Protein AF-G4VXL5-F1 (afdb_monomer_lite)

Structure (mmCIF, N/CA/C/O backbone):
data_AF-G4VXL5-F1
#
_entry.id   AF-G4VXL5-F1
#
loop_
_atom_site.group_PDB
_atom_site.id
_atom_site.type_symbol
_atom_site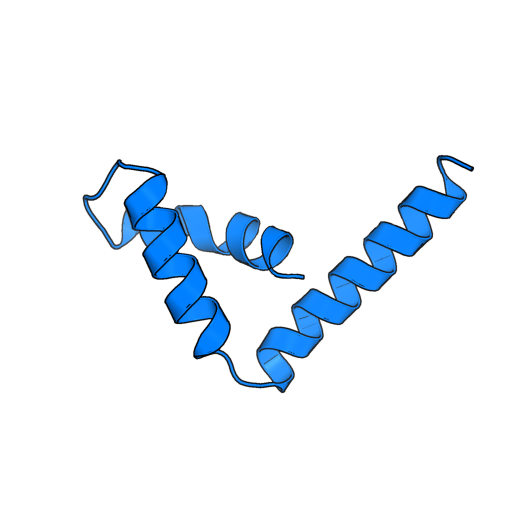.label_atom_id
_atom_site.label_alt_id
_atom_site.label_comp_id
_atom_site.label_asym_id
_atom_site.label_entity_id
_atom_site.label_seq_id
_atom_site.pdbx_PDB_ins_code
_atom_site.Cartn_x
_atom_site.Cartn_y
_atom_site.Cartn_z
_atom_site.occupancy
_atom_site.B_iso_or_equiv
_atom_site.auth_seq_id
_atom_site.auth_comp_id
_atom_site.auth_asym_id
_atom_site.auth_atom_id
_atom_site.pdbx_PDB_model_num
ATOM 1 N N . ALA A 1 1 ? 4.713 0.217 -3.237 1.00 88.50 1 ALA A N 1
ATOM 2 C CA . ALA A 1 1 ? 4.217 -0.751 -2.239 1.00 88.50 1 ALA A CA 1
ATOM 3 C C . ALA A 1 1 ? 2.889 -0.295 -1.638 1.00 88.50 1 ALA A C 1
ATOM 5 O O . ALA A 1 1 ? 1.875 -0.901 -1.954 1.00 88.50 1 ALA A O 1
ATOM 6 N N . PHE A 1 2 ? 2.854 0.812 -0.881 1.00 91.44 2 PHE A N 1
ATOM 7 C CA . PHE A 1 2 ? 1.629 1.288 -0.214 1.00 91.44 2 PHE A CA 1
ATOM 8 C C . PHE A 1 2 ? 0.423 1.489 -1.147 1.00 91.44 2 PHE A C 1
ATOM 10 O O . PHE A 1 2 ? -0.682 1.094 -0.799 1.00 91.44 2 PHE A O 1
ATOM 17 N N . MET A 1 3 ? 0.620 2.017 -2.361 1.00 93.44 3 MET A N 1
ATOM 18 C CA . MET A 1 3 ? -0.480 2.204 -3.323 1.00 93.44 3 MET A CA 1
ATOM 19 C C . MET A 1 3 ? -1.181 0.893 -3.717 1.00 93.44 3 MET A C 1
ATOM 21 O O . MET A 1 3 ? -2.393 0.889 -3.914 1.00 93.44 3 MET A O 1
ATOM 25 N N . LEU A 1 4 ? -0.452 -0.227 -3.779 1.00 93.75 4 LEU A N 1
ATOM 26 C CA . LEU A 1 4 ? -1.030 -1.545 -4.067 1.00 93.75 4 LEU A CA 1
ATOM 27 C C . LEU A 1 4 ? -1.854 -2.059 -2.890 1.00 93.75 4 LEU A C 1
ATOM 29 O O . LEU A 1 4 ? -2.985 -2.498 -3.071 1.00 93.75 4 LEU A O 1
ATOM 33 N N . TYR A 1 5 ? -1.317 -1.922 -1.679 1.00 93.25 5 TYR A N 1
ATOM 34 C CA . TYR A 1 5 ? -2.050 -2.223 -0.455 1.00 93.25 5 TYR A CA 1
ATOM 35 C C . TYR A 1 5 ? -3.328 -1.384 -0.335 1.00 93.25 5 TYR A C 1
ATOM 37 O O . TYR A 1 5 ? -4.403 -1.915 -0.065 1.00 93.25 5 TYR A O 1
ATOM 45 N N . MET A 1 6 ? -3.230 -0.079 -0.599 1.00 93.44 6 MET A N 1
ATOM 46 C CA . MET A 1 6 ? -4.368 0.832 -0.593 1.00 93.44 6 MET A CA 1
ATOM 47 C C . MET A 1 6 ? -5.423 0.394 -1.610 1.00 93.44 6 MET A C 1
ATOM 49 O O . MET A 1 6 ? -6.594 0.300 -1.255 1.00 93.44 6 MET A O 1
ATOM 53 N N . LYS A 1 7 ? -5.025 0.079 -2.849 1.00 91.50 7 LYS A N 1
ATOM 54 C CA . LYS A 1 7 ? -5.942 -0.390 -3.898 1.00 91.50 7 LYS A CA 1
ATOM 55 C C . LYS A 1 7 ? -6.707 -1.646 -3.470 1.00 91.50 7 LYS A C 1
ATOM 57 O O . LYS A 1 7 ? -7.911 -1.716 -3.695 1.00 91.50 7 LYS A O 1
ATOM 62 N N . GLU A 1 8 ? -6.037 -2.601 -2.825 1.00 92.75 8 GLU A N 1
ATOM 63 C CA . GLU A 1 8 ? -6.669 -3.838 -2.352 1.00 92.75 8 GLU A CA 1
ATOM 64 C C . GLU A 1 8 ? -7.563 -3.611 -1.114 1.00 92.75 8 GLU A C 1
ATOM 66 O O . GLU A 1 8 ? -8.659 -4.168 -1.025 1.00 92.75 8 GLU A O 1
ATOM 71 N N . MET A 1 9 ? -7.125 -2.803 -0.143 1.00 93.06 9 MET A N 1
ATOM 72 C CA . MET A 1 9 ? -7.801 -2.671 1.156 1.00 93.06 9 MET A CA 1
ATOM 73 C C . MET A 1 9 ? -8.845 -1.557 1.221 1.00 93.06 9 MET A C 1
ATOM 75 O O . MET A 1 9 ? -9.698 -1.590 2.107 1.00 93.06 9 MET A O 1
ATOM 79 N N . ARG A 1 10 ? -8.825 -0.581 0.306 1.00 90.62 10 ARG A N 1
ATOM 80 C CA . ARG A 1 10 ? -9.741 0.571 0.347 1.00 90.62 10 ARG A CA 1
ATOM 81 C C . ARG A 1 10 ? -11.203 0.144 0.355 1.00 90.62 10 ARG A C 1
ATOM 83 O O . ARG A 1 10 ? -11.961 0.653 1.169 1.00 90.62 10 ARG A O 1
ATOM 90 N N . ALA A 1 11 ? -11.584 -0.814 -0.489 1.00 89.56 11 ALA A N 1
ATOM 91 C CA . ALA A 1 11 ? -12.956 -1.322 -0.525 1.00 89.56 11 ALA A CA 1
ATOM 92 C C . ALA A 1 11 ? -13.368 -1.982 0.803 1.00 89.56 11 ALA A C 1
ATOM 94 O O . ALA A 1 11 ? -14.487 -1.780 1.261 1.00 89.56 11 ALA A O 1
ATOM 95 N N . LYS A 1 12 ? -12.447 -2.705 1.456 1.00 90.94 12 LYS A N 1
ATOM 96 C CA . LYS A 1 12 ? -12.697 -3.336 2.761 1.00 90.94 12 LYS A CA 1
ATOM 97 C C . LYS A 1 12 ? -12.873 -2.295 3.863 1.00 90.94 12 LYS A C 1
ATOM 99 O O . LYS A 1 12 ? -13.838 -2.362 4.609 1.00 90.94 12 LYS A O 1
ATOM 104 N N . VAL A 1 13 ? -12.003 -1.285 3.911 1.00 88.94 13 VAL A N 1
ATOM 105 C CA . VAL A 1 13 ? -12.107 -0.190 4.893 1.00 88.94 13 VAL A CA 1
ATOM 106 C C . VAL A 1 13 ? -13.383 0.633 4.689 1.00 88.94 13 VAL A C 1
ATOM 108 O O . VAL A 1 13 ? -14.013 1.017 5.665 1.00 88.94 13 VAL A O 1
ATOM 111 N N . VAL A 1 14 ? -13.803 0.861 3.441 1.00 89.00 14 VAL A N 1
ATOM 112 C CA . VAL A 1 14 ? -15.084 1.523 3.127 1.00 89.00 14 VAL A CA 1
ATOM 113 C C . VAL A 1 14 ? -16.289 0.672 3.540 1.00 89.00 14 VAL A C 1
ATOM 115 O O . VAL A 1 14 ? -17.317 1.220 3.914 1.00 89.00 14 VAL A O 1
ATOM 118 N N . ALA A 1 15 ? -16.189 -0.656 3.477 1.00 88.06 15 ALA A N 1
ATOM 119 C CA . ALA A 1 15 ? -17.258 -1.539 3.938 1.00 88.06 15 ALA A CA 1
ATOM 120 C C . ALA A 1 15 ? -17.321 -1.628 5.476 1.00 88.06 15 ALA A C 1
ATOM 122 O O . ALA A 1 15 ? -18.406 -1.688 6.044 1.00 88.06 15 ALA A O 1
ATOM 123 N N . GLU A 1 16 ? -16.166 -1.616 6.148 1.00 85.69 16 GLU A N 1
ATOM 124 C CA . GLU A 1 16 ? -16.044 -1.675 7.613 1.00 85.69 16 GLU A CA 1
ATOM 125 C C . GLU A 1 16 ? -16.415 -0.352 8.302 1.00 85.69 16 GLU A C 1
ATOM 127 O O . GLU A 1 16 ? -16.762 -0.343 9.482 1.00 85.69 16 GLU A O 1
ATOM 132 N N . CYS A 1 17 ? -16.309 0.780 7.602 1.00 78.12 17 CYS A N 1
ATOM 133 C CA . CYS A 1 17 ? -16.527 2.107 8.167 1.00 78.12 17 CYS A CA 1
ATOM 134 C C . CYS A 1 17 ? -17.550 2.886 7.335 1.00 78.12 17 CYS A C 1
ATOM 136 O O . CYS A 1 17 ? -17.396 3.039 6.131 1.00 78.12 17 CYS A O 1
ATOM 138 N N . THR A 1 18 ? -18.538 3.509 7.978 1.00 78.62 18 THR A N 1
ATOM 139 C CA . THR A 1 18 ? -19.515 4.401 7.314 1.00 78.62 18 THR A CA 1
ATOM 140 C C . THR A 1 18 ? -18.907 5.711 6.790 1.00 78.62 18 THR A C 1
ATOM 142 O O . THR A 1 18 ? -19.602 6.522 6.175 1.00 78.62 18 THR A O 1
ATOM 145 N N . LEU A 1 19 ? -17.606 5.925 7.015 1.00 76.38 19 LEU A N 1
ATOM 146 C CA . LEU A 1 19 ? -16.852 7.081 6.551 1.00 76.38 19 LEU A CA 1
ATOM 147 C C . LEU A 1 19 ? -16.719 7.049 5.025 1.00 76.38 19 LEU A C 1
ATOM 149 O O . LEU A 1 19 ? -16.072 6.175 4.455 1.00 76.38 19 LEU A O 1
ATOM 153 N N . LYS A 1 20 ? -17.301 8.051 4.364 1.00 75.81 20 LYS A N 1
ATOM 154 C CA . LYS A 1 20 ? -17.215 8.226 2.903 1.00 75.81 20 LYS A CA 1
ATOM 155 C C . LYS A 1 20 ? -16.071 9.148 2.479 1.00 75.81 20 LYS A C 1
ATOM 157 O O . LYS A 1 20 ? -15.742 9.231 1.298 1.00 75.81 20 LYS A O 1
ATOM 162 N N . GLU A 1 21 ? -15.459 9.841 3.435 1.00 86.06 21 GLU A N 1
ATOM 163 C CA . GLU A 1 21 ? -14.402 10.810 3.168 1.00 86.06 21 GLU A CA 1
ATOM 164 C C . GLU A 1 21 ? -13.071 10.124 2.862 1.00 86.06 21 GLU A C 1
ATOM 166 O O . GLU A 1 21 ? -12.503 9.398 3.682 1.00 86.06 21 GLU A O 1
ATOM 171 N N . SER A 1 22 ? -12.525 10.402 1.675 1.00 86.62 22 SER A N 1
ATOM 172 C CA . SER A 1 22 ? -11.292 9.753 1.223 1.00 86.62 22 SER A CA 1
ATOM 173 C C . SER A 1 22 ? -10.080 10.093 2.094 1.00 86.62 22 SER A C 1
ATOM 175 O O . SER A 1 22 ? -9.174 9.268 2.205 1.00 86.62 22 SER A O 1
ATOM 177 N N . ALA A 1 23 ? -10.051 11.275 2.717 1.00 90.62 23 ALA A N 1
ATOM 178 C CA . ALA A 1 23 ? -8.976 11.661 3.627 1.00 90.62 23 ALA A CA 1
ATOM 179 C C . ALA A 1 23 ? -8.960 10.775 4.882 1.00 90.62 23 ALA A C 1
ATOM 181 O O . ALA A 1 23 ? -7.908 10.249 5.247 1.00 90.62 23 ALA A O 1
ATOM 182 N N . ALA A 1 24 ? -10.125 10.541 5.493 1.00 89.44 24 ALA A N 1
ATOM 183 C CA . ALA A 1 24 ? -10.258 9.670 6.657 1.00 89.44 24 ALA A CA 1
ATOM 184 C C . ALA A 1 24 ? -9.900 8.212 6.320 1.00 89.44 24 ALA A C 1
ATOM 186 O O . ALA A 1 24 ? -9.130 7.574 7.039 1.00 89.44 24 ALA A O 1
ATOM 187 N N . ILE A 1 25 ? -10.370 7.707 5.173 1.00 90.25 25 ILE A N 1
ATOM 188 C CA . ILE A 1 25 ? -10.033 6.358 4.691 1.00 90.25 25 ILE A CA 1
ATOM 189 C C . ILE A 1 25 ? -8.516 6.207 4.490 1.00 90.25 25 ILE A C 1
ATOM 191 O O . ILE A 1 25 ? -7.931 5.212 4.917 1.00 90.25 25 ILE A O 1
ATOM 195 N N . ASN A 1 26 ? -7.855 7.203 3.891 1.00 91.94 26 ASN A N 1
ATOM 196 C CA . ASN A 1 26 ? -6.408 7.167 3.671 1.00 91.94 26 ASN A CA 1
ATOM 197 C C . ASN A 1 26 ? -5.612 7.213 4.981 1.00 91.94 26 ASN A C 1
ATOM 199 O O . ASN A 1 26 ? -4.580 6.548 5.081 1.00 91.94 26 ASN A O 1
ATOM 203 N N . GLN A 1 27 ? -6.094 7.932 5.999 1.00 92.94 27 GLN A N 1
ATOM 204 C CA . GLN A 1 27 ? -5.482 7.910 7.3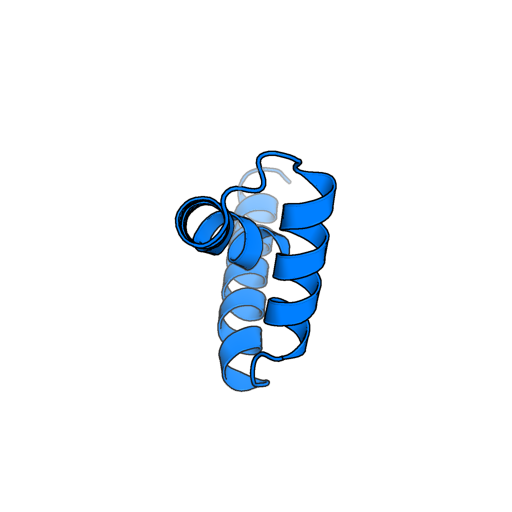29 1.00 92.94 27 GLN A CA 1
ATOM 205 C C . GLN A 1 27 ? -5.574 6.521 7.972 1.00 92.94 27 GLN A C 1
ATOM 207 O O . GLN A 1 27 ? -4.576 6.024 8.496 1.00 92.94 27 GLN A O 1
ATOM 212 N N . ILE A 1 28 ? -6.736 5.864 7.894 1.00 92.56 28 ILE A N 1
ATOM 213 C CA . ILE A 1 28 ? -6.920 4.498 8.408 1.00 92.56 28 ILE A CA 1
ATOM 214 C C . ILE A 1 28 ? -6.001 3.524 7.673 1.00 92.56 28 ILE A C 1
ATOM 216 O O . ILE A 1 28 ? -5.291 2.749 8.310 1.00 92.56 28 ILE A O 1
ATOM 220 N N . LEU A 1 29 ? -5.968 3.584 6.341 1.00 94.62 29 LEU A N 1
ATOM 221 C CA . LEU A 1 29 ? -5.111 2.720 5.529 1.00 94.62 29 LEU A CA 1
ATOM 222 C C . LEU A 1 29 ? -3.629 2.946 5.826 1.00 94.62 29 LEU A C 1
ATOM 224 O O . LEU A 1 29 ? -2.883 1.977 5.920 1.00 94.62 29 LEU A O 1
ATOM 228 N N . GLY A 1 30 ? -3.205 4.195 6.034 1.00 95.44 30 GLY A N 1
ATOM 229 C CA . GLY A 1 30 ? -1.841 4.511 6.453 1.00 95.44 30 GLY A CA 1
ATOM 230 C C . GLY A 1 30 ? -1.493 3.891 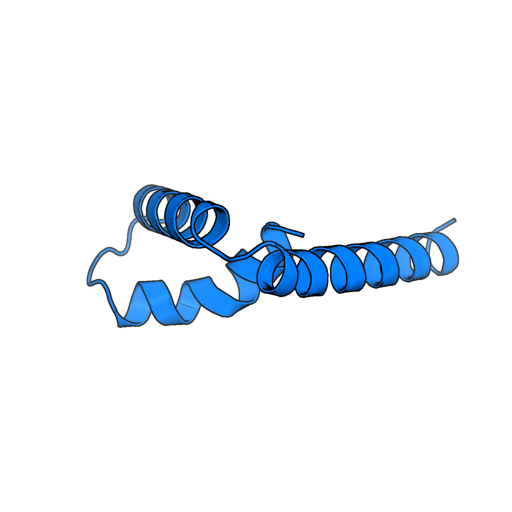7.806 1.00 95.44 30 GLY A C 1
ATOM 231 O O . GLY A 1 30 ? -0.423 3.310 7.959 1.00 95.44 30 GLY A O 1
ATOM 232 N N . ARG A 1 31 ? -2.408 3.943 8.782 1.00 95.31 31 ARG A N 1
ATOM 233 C CA . ARG A 1 31 ? -2.213 3.284 10.085 1.00 95.31 31 ARG A CA 1
ATOM 234 C C . ARG A 1 31 ? -2.153 1.763 9.949 1.00 95.31 31 ARG A C 1
ATOM 236 O O . ARG A 1 31 ? -1.201 1.168 10.445 1.00 95.31 31 ARG A O 1
ATOM 243 N N . LYS A 1 32 ? -3.111 1.152 9.236 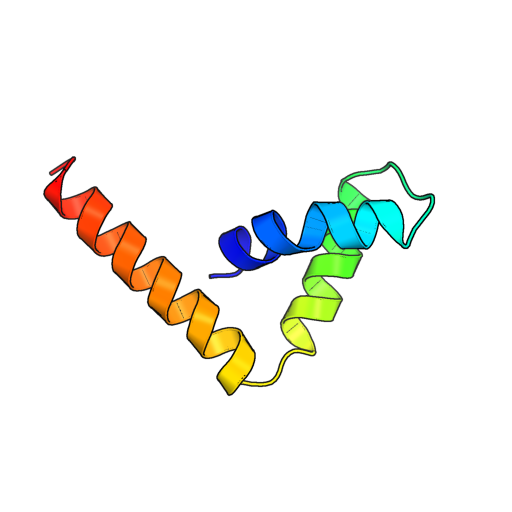1.00 94.44 32 LYS A N 1
ATOM 244 C CA . LYS A 1 32 ? -3.140 -0.303 9.012 1.00 94.44 32 LYS A CA 1
ATOM 245 C C . LYS A 1 32 ? -1.888 -0.787 8.267 1.00 94.44 32 LYS A C 1
ATOM 247 O O . LYS A 1 32 ? -1.362 -1.839 8.600 1.00 94.44 32 LYS A O 1
ATOM 252 N N . TRP A 1 33 ? -1.376 -0.009 7.311 1.00 96.31 33 TRP A N 1
ATOM 253 C CA . TRP A 1 33 ? -0.126 -0.308 6.607 1.00 96.31 33 TRP A CA 1
ATOM 254 C C . TRP A 1 33 ? 1.079 -0.341 7.549 1.00 96.31 33 TRP A C 1
ATOM 256 O O . TRP A 1 33 ? 1.846 -1.298 7.516 1.00 96.31 33 TRP A O 1
ATOM 266 N N . HIS A 1 34 ? 1.236 0.666 8.413 1.00 95.62 34 HIS A N 1
ATOM 267 C CA . HIS A 1 34 ? 2.346 0.699 9.369 1.00 95.62 34 HIS A CA 1
ATOM 268 C C . HIS A 1 34 ? 2.243 -0.380 10.453 1.00 95.62 34 HIS A C 1
ATOM 270 O O . HIS A 1 34 ? 3.269 -0.769 11.002 1.00 95.62 34 HIS A O 1
ATOM 276 N N . SER A 1 35 ? 1.036 -0.875 10.750 1.00 96.31 35 SER A N 1
ATOM 277 C CA . SER A 1 35 ? 0.844 -1.990 11.682 1.00 96.31 35 SER A CA 1
ATOM 278 C C . SER A 1 35 ? 1.080 -3.371 11.065 1.00 96.31 35 SER A C 1
ATOM 280 O O . SER A 1 35 ? 1.131 -4.344 11.809 1.00 96.31 35 SER A O 1
ATOM 282 N N . LEU A 1 36 ? 1.192 -3.484 9.735 1.00 95.69 36 LEU A N 1
ATOM 283 C CA . LEU A 1 36 ? 1.523 -4.757 9.092 1.00 95.69 36 LEU A CA 1
ATOM 284 C C . LEU A 1 36 ? 2.919 -5.219 9.507 1.00 95.69 36 LEU A C 1
ATOM 286 O O . LEU A 1 36 ? 3.849 -4.411 9.613 1.00 95.69 36 LEU A O 1
ATOM 290 N N . SER A 1 37 ? 3.087 -6.532 9.634 1.00 96.69 37 SER A N 1
ATOM 291 C CA . SER A 1 37 ? 4.405 -7.135 9.806 1.00 96.69 37 SER A CA 1
ATOM 292 C C . SER A 1 37 ? 5.314 -6.855 8.601 1.00 96.69 37 SER A C 1
ATOM 294 O O . SER A 1 37 ? 4.864 -6.532 7.496 1.00 96.69 37 SER A O 1
ATOM 296 N N . ARG A 1 38 ? 6.630 -7.005 8.794 1.00 94.31 38 ARG A N 1
ATOM 297 C CA . ARG A 1 38 ? 7.602 -6.832 7.701 1.00 94.31 38 ARG A CA 1
ATOM 298 C C . ARG A 1 38 ? 7.345 -7.792 6.543 1.00 94.31 38 ARG A C 1
ATOM 300 O O . ARG A 1 38 ? 7.497 -7.385 5.398 1.00 94.31 38 ARG A O 1
ATOM 307 N N . GLU A 1 39 ? 6.940 -9.022 6.836 1.00 95.38 39 GLU A N 1
ATOM 308 C CA . GLU A 1 39 ? 6.627 -10.049 5.836 1.00 95.38 39 GLU A CA 1
ATOM 309 C C . GLU A 1 39 ? 5.404 -9.659 4.999 1.00 95.38 39 GLU A C 1
ATOM 311 O O . GLU A 1 39 ? 5.433 -9.709 3.768 1.00 95.38 39 GLU A O 1
ATOM 316 N N . GLU A 1 40 ? 4.348 -9.168 5.650 1.00 95.19 40 GLU A N 1
ATOM 317 C CA . GLU A 1 40 ? 3.158 -8.680 4.954 1.00 95.19 40 GLU A CA 1
ATOM 318 C C . GLU A 1 40 ? 3.470 -7.462 4.083 1.00 95.19 40 GLU A C 1
ATOM 320 O O . GLU A 1 40 ? 3.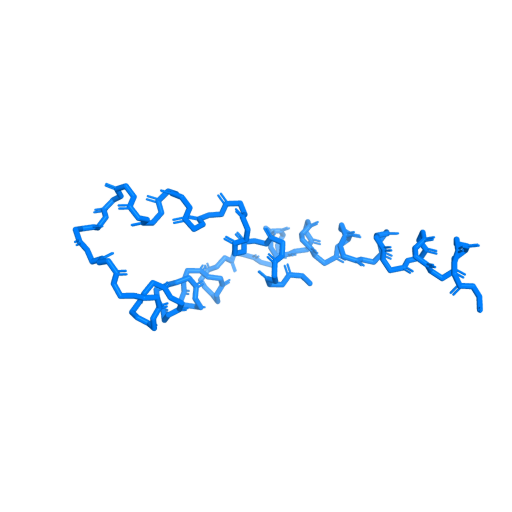021 -7.393 2.937 1.00 95.19 40 GLU A O 1
ATOM 325 N N . GLN A 1 41 ? 4.271 -6.516 4.585 1.00 95.75 41 GLN A N 1
ATOM 326 C CA . GLN A 1 41 ? 4.718 -5.372 3.790 1.00 95.75 41 GLN A CA 1
ATOM 327 C C . GLN A 1 41 ? 5.605 -5.815 2.617 1.00 95.75 41 GLN A C 1
ATOM 329 O O . GLN A 1 41 ? 5.450 -5.286 1.510 1.00 95.75 41 GLN A O 1
ATOM 334 N N . ALA A 1 42 ? 6.501 -6.789 2.827 1.00 95.69 42 ALA A N 1
ATOM 335 C CA . ALA A 1 42 ? 7.441 -7.289 1.823 1.00 95.69 42 ALA A CA 1
ATOM 336 C C . ALA A 1 42 ? 6.719 -7.773 0.563 1.00 95.69 42 ALA A C 1
ATOM 338 O O . ALA A 1 42 ? 7.097 -7.373 -0.539 1.00 95.69 42 ALA A O 1
ATOM 339 N N . LYS A 1 43 ? 5.595 -8.484 0.715 1.00 96.38 43 LYS A N 1
ATOM 340 C CA . LYS A 1 43 ? 4.739 -8.904 -0.407 1.00 96.38 43 LYS A CA 1
ATOM 341 C C . LYS A 1 43 ? 4.353 -7.741 -1.329 1.00 96.38 43 LYS A C 1
ATOM 343 O O . LYS A 1 43 ? 4.380 -7.866 -2.553 1.00 96.38 43 LYS A O 1
ATOM 348 N N . TYR A 1 44 ? 3.985 -6.588 -0.769 1.00 96.12 44 TYR A N 1
ATOM 349 C CA . TYR A 1 44 ? 3.612 -5.412 -1.566 1.00 96.12 44 TYR A CA 1
ATOM 350 C C . TYR A 1 44 ? 4.826 -4.653 -2.111 1.00 96.12 44 TYR A C 1
ATOM 352 O O . TYR A 1 44 ? 4.711 -3.970 -3.133 1.00 96.12 44 TYR A O 1
ATOM 360 N N . TYR A 1 45 ? 5.983 -4.739 -1.449 1.00 95.44 45 TYR A N 1
ATOM 361 C CA . TYR A 1 45 ? 7.242 -4.223 -1.988 1.00 95.44 45 TYR A CA 1
ATOM 362 C C . TYR A 1 45 ? 7.714 -5.030 -3.197 1.00 95.44 45 TYR A C 1
ATOM 364 O O . TYR A 1 45 ? 8.095 -4.430 -4.202 1.00 95.44 45 TYR A O 1
ATOM 372 N N . GLU A 1 46 ? 7.629 -6.357 -3.142 1.00 95.75 46 GLU A N 1
ATOM 373 C CA . GLU A 1 46 ? 7.967 -7.246 -4.256 1.00 95.75 46 GLU A CA 1
ATOM 374 C C . GLU A 1 46 ? 7.052 -7.019 -5.457 1.00 95.75 46 GLU 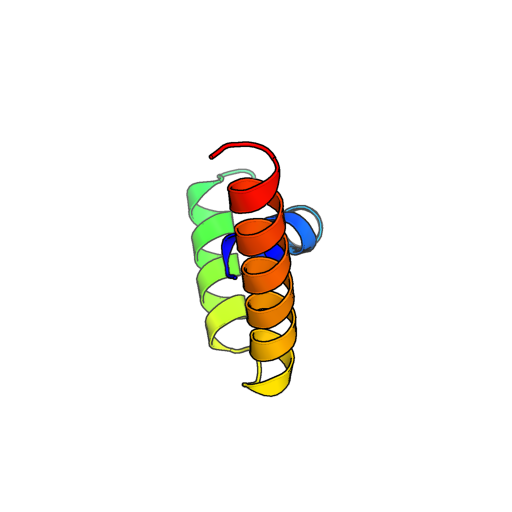A C 1
ATOM 376 O O . GLU A 1 46 ? 7.551 -6.746 -6.550 1.00 95.75 46 GLU A O 1
ATOM 381 N N . LYS A 1 47 ? 5.725 -7.004 -5.250 1.00 94.06 47 LYS A N 1
ATOM 382 C CA . LYS A 1 47 ? 4.764 -6.663 -6.314 1.00 94.06 47 LYS A CA 1
ATOM 383 C C . LYS A 1 47 ? 5.088 -5.311 -6.959 1.00 94.06 47 LYS A C 1
ATOM 385 O O . LYS A 1 47 ? 5.146 -5.200 -8.177 1.00 94.06 47 LYS A O 1
ATOM 390 N N . ALA A 1 48 ? 5.367 -4.286 -6.149 1.00 94.62 48 ALA A N 1
ATOM 391 C CA . ALA A 1 48 ? 5.701 -2.959 -6.669 1.00 94.62 48 ALA A CA 1
ATOM 392 C C . ALA A 1 48 ? 7.026 -2.936 -7.449 1.00 94.62 48 ALA A C 1
ATOM 394 O O . ALA A 1 48 ? 7.171 -2.152 -8.387 1.00 94.62 48 ALA A O 1
ATOM 395 N N . ARG A 1 49 ? 8.000 -3.772 -7.068 1.00 95.12 49 ARG A N 1
ATOM 396 C CA . ARG A 1 49 ? 9.254 -3.934 -7.813 1.00 95.12 49 ARG A CA 1
ATOM 397 C C . ARG A 1 49 ? 8.991 -4.577 -9.176 1.00 95.12 49 ARG A C 1
ATOM 399 O O . ARG A 1 49 ? 9.495 -4.065 -10.170 1.00 95.12 49 ARG A O 1
ATOM 406 N N . GLN A 1 50 ? 8.185 -5.638 -9.218 1.00 94.69 50 GLN A N 1
ATOM 407 C CA . GLN A 1 50 ? 7.810 -6.323 -10.459 1.00 94.69 50 GLN A CA 1
ATOM 408 C C . GLN A 1 50 ? 7.057 -5.391 -11.415 1.00 94.69 50 GLN A C 1
ATOM 410 O O . GLN A 1 50 ? 7.447 -5.268 -12.572 1.00 94.69 50 GLN A O 1
ATOM 415 N N . GLU A 1 51 ? 6.041 -4.669 -10.928 1.00 91.88 51 GLU A N 1
ATOM 416 C CA . GLU A 1 51 ? 5.296 -3.703 -11.748 1.00 91.88 51 GLU A CA 1
ATOM 417 C C . GLU A 1 51 ? 6.195 -2.589 -12.289 1.00 91.88 51 GLU A C 1
ATOM 419 O O . GLU A 1 51 ? 6.096 -2.235 -13.462 1.00 91.88 51 GLU A O 1
ATOM 424 N N . ARG A 1 52 ? 7.114 -2.062 -11.465 1.00 91.75 52 ARG A N 1
ATOM 425 C CA . ARG A 1 52 ? 8.086 -1.061 -11.921 1.00 91.75 52 ARG A CA 1
ATOM 426 C C . ARG A 1 52 ? 8.976 -1.621 -13.028 1.00 91.75 52 ARG A C 1
ATOM 428 O O . ARG A 1 52 ? 9.214 -0.930 -14.011 1.00 91.75 52 ARG A O 1
ATOM 435 N N . GLN A 1 53 ? 9.480 -2.842 -12.866 1.00 93.62 53 GLN A N 1
ATOM 436 C CA . GLN A 1 53 ? 10.360 -3.459 -13.853 1.00 93.62 53 GLN A CA 1
ATOM 437 C C . GLN A 1 53 ? 9.633 -3.708 -15.177 1.00 93.62 53 GLN A C 1
ATOM 439 O O . GLN A 1 53 ? 10.173 -3.382 -16.230 1.00 93.62 53 GLN A O 1
ATOM 444 N N . LEU A 1 54 ? 8.394 -4.199 -15.119 1.00 94.12 54 LEU A N 1
ATOM 445 C CA . LEU A 1 54 ? 7.553 -4.375 -16.298 1.00 94.12 54 LEU A CA 1
ATOM 446 C C . LEU A 1 54 ? 7.263 -3.035 -16.988 1.00 94.12 54 LEU A C 1
ATOM 448 O O . LEU A 1 54 ? 7.378 -2.935 -18.205 1.00 94.12 54 LEU A O 1
ATOM 452 N N . HIS A 1 55 ? 6.939 -1.990 -16.223 1.00 93.00 55 HIS A N 1
ATOM 453 C CA . HIS A 1 55 ? 6.690 -0.662 -16.782 1.00 93.00 55 HIS A CA 1
ATOM 454 C C . HIS A 1 55 ? 7.922 -0.105 -17.504 1.00 93.00 55 HIS A C 1
ATOM 456 O O . HIS A 1 55 ? 7.788 0.396 -18.611 1.00 93.00 55 HIS A O 1
ATOM 462 N N . MET A 1 56 ? 9.117 -0.239 -16.921 1.00 92.94 56 MET A N 1
ATOM 463 C CA . MET A 1 56 ? 10.370 0.176 -17.568 1.00 92.94 56 MET A CA 1
ATOM 464 C C . MET A 1 56 ? 10.653 -0.592 -18.868 1.00 92.94 56 MET A C 1
ATOM 466 O O . MET A 1 56 ? 11.269 -0.046 -19.772 1.00 92.94 56 MET A O 1
ATOM 470 N N . GLN A 1 57 ? 10.232 -1.859 -18.967 1.00 92.31 57 GLN A N 1
ATOM 471 C CA . GLN A 1 57 ? 10.390 -2.652 -20.193 1.00 92.31 57 GLN A CA 1
ATOM 472 C C . GLN A 1 57 ? 9.392 -2.248 -21.284 1.00 92.31 57 GLN A C 1
ATOM 474 O O . GLN A 1 57 ? 9.741 -2.249 -22.460 1.00 92.31 57 GLN A O 1
ATOM 479 N N . LEU A 1 58 ? 8.152 -1.934 -20.901 1.00 93.75 58 LEU A N 1
ATOM 480 C CA . LEU A 1 58 ? 7.084 -1.570 -21.836 1.00 93.75 58 LEU A CA 1
ATOM 481 C C . LEU A 1 58 ? 7.143 -0.098 -22.272 1.00 93.75 58 LEU A C 1
ATOM 483 O O . LEU A 1 58 ? 6.657 0.230 -23.351 1.00 93.75 58 LEU A O 1
ATOM 487 N N . TYR A 1 59 ? 7.727 0.768 -21.442 1.00 88.38 59 TYR A N 1
ATOM 488 C CA . TYR A 1 59 ? 7.817 2.214 -21.649 1.00 88.38 59 TYR A CA 1
ATOM 489 C C . TYR A 1 59 ? 9.241 2.718 -21.326 1.00 88.38 59 TYR A C 1
ATOM 491 O O . TYR A 1 59 ? 9.448 3.275 -20.242 1.00 88.38 59 TYR A O 1
ATOM 499 N N . PRO A 1 60 ? 10.224 2.465 -22.214 1.00 76.69 60 PRO A N 1
ATOM 500 C CA . PRO A 1 60 ? 11.612 2.900 -22.044 1.00 76.69 60 PRO A CA 1
ATOM 501 C C . PRO A 1 60 ? 11.818 4.412 -22.217 1.00 76.69 60 PRO A C 1
ATOM 503 O O . PRO A 1 60 ? 11.051 5.047 -22.978 1.00 76.69 60 PRO A O 1
#

Organism: NCBI:txid476082

Sequence (60 aa):
AFMLYMKEMRAKVVAECTLKESAAINQILGRKWHSLSREEQAKYYEKARQERQLHMQLYP

Radius of gyration: 13.62 Å; chains: 1; bounding box: 31×22×34 Å

InterPro domains:
  IPR009071 High mobility group box domain [PF00505] (1-60)
  IPR009071 High mobility group box domain [PS50118] (1-60)
  IPR009071 High mobility group box domain [SM00398] (1-60)
  IPR024940 Transcription factor TCF/LEF [PTHR10373] (1-60)
  IPR036910 High mobility group box domain superfamily [G3DSA:1.10.30.10] (1-60)
  IPR036910 High mobility group box domain superfamily [SSF47095] (1-60)

Foldseek 3Di:
DLVVQCVVCLVVLVVVDVDPDPVVSVVVSVVVQVPDDPVVVVVVVVVVVVVVVVCVVVPD

pLDDT: mean 91.51, std 5.12, range [75.81, 96.69]

Secondary structure (DSSP, 8-state):
-HHHHHHHHHHHHHHH-----HHHHHHHHHHHHHHS-HHHHHHHHHHHHHHHHHHHHH--